Protein AF-A0A970N4H5-F1 (afdb_monomer)

Secondary structure (DSSP, 8-state):
--HHHHHHHHHHHHHHHHHHHHHHHHHHHHHHHHHHHHHHHHHHSSS----HHHHHHHHHHHHHHHHHHHH----HHHHHHHHHHTTSS-HHHHHHHHHHHHHHHHHHHHHHHHHHHHHHHHHHHHHHHHHHHHHHHHHHHHHHHHHHH----------------

Radius of gyration: 30.58 Å; Cα contacts (8 Å, |Δi|>4): 102; chains: 1; bounding box: 93×35×86 Å

Sequence (165 aa):
MTGFSSSKDNLLASLKSYTVHLAAQNEALQQLSSTTSEMRSALGKEGTPDISVALNRREQQIARYVELCSSSSADEALVEEALAATEMPNDELNSAAKSVIALREDMLSLTQEIVMCQNDCETLLRTRLESTSEEIQKSARRRKLDAVYGPAISHESPSFMDKQQ

Nearest PDB structures (foldseek):
  6grj-assembly1_B  TM=4.145E-01  e=3.980E+00  Aeromonas hydrophila
  6grj-assembly1_I  TM=3.869E-01  e=6.477E+00  Aeromonas hydrophila
  7a0g-assembly1_HHH  TM=3.893E-01  e=9.459E+00  Serratia marcescens

Mean predicted aligned error: 9.47 Å

Solvent-accessible surface area (backbone atoms only — not comparable to full-atom values): 9225 Å² total; per-residue (Å²): 143,68,73,76,55,59,57,54,54,50,49,42,51,50,40,50,54,48,34,53,53,45,50,55,46,38,52,37,43,50,54,40,34,52,43,43,49,52,48,35,55,47,67,69,43,92,76,87,68,85,52,64,69,53,49,54,52,41,53,54,40,48,53,52,39,52,51,53,52,70,74,45,87,76,51,69,61,61,54,54,50,23,57,60,34,56,76,44,98,44,70,69,47,22,51,40,20,49,50,42,51,51,47,51,52,51,40,51,51,43,50,51,50,38,51,54,40,47,53,52,39,52,50,52,52,50,57,49,51,51,53,52,50,50,51,52,50,52,50,52,52,48,54,54,47,30,73,74,73,46,69,88,74,80,73,82,65,87,79,75,79,84,82,76,133

Structure (mmCIF, N/CA/C/O backbone):
data_AF-A0A970N4H5-F1
#
_entry.id   AF-A0A970N4H5-F1
#
loop_
_atom_site.group_PDB
_atom_site.id
_atom_site.type_symbol
_atom_site.label_atom_id
_atom_site.label_alt_id
_atom_site.label_comp_id
_atom_site.label_asym_id
_atom_site.label_entity_id
_atom_site.label_seq_id
_atom_site.pdbx_PDB_ins_code
_atom_site.Cartn_x
_atom_site.Cartn_y
_atom_site.Cartn_z
_atom_site.occupancy
_atom_site.B_iso_or_equiv
_atom_site.auth_seq_id
_atom_site.auth_comp_id
_atom_site.auth_asym_id
_atom_site.auth_atom_id
_atom_site.pdbx_PDB_model_num
ATOM 1 N N . MET A 1 1 ? -35.094 -2.938 37.680 1.00 40.69 1 MET A N 1
ATOM 2 C CA . MET A 1 1 ? -34.448 -2.088 36.657 1.00 40.69 1 MET A CA 1
ATOM 3 C C . MET A 1 1 ? -33.016 -2.579 36.452 1.00 40.69 1 MET A C 1
ATOM 5 O O . MET A 1 1 ? -32.156 -2.209 37.231 1.00 40.69 1 MET A O 1
ATOM 9 N N . THR A 1 2 ? -32.763 -3.462 35.482 1.00 48.75 2 THR A N 1
ATOM 10 C CA . THR A 1 2 ? -31.415 -4.024 35.199 1.00 48.75 2 THR A CA 1
ATOM 11 C C . THR A 1 2 ? -31.054 -4.023 33.704 1.00 48.75 2 THR A C 1
ATOM 13 O O . THR A 1 2 ? -29.923 -4.331 33.346 1.00 48.75 2 THR A O 1
ATOM 16 N N . GLY A 1 3 ? -31.974 -3.618 32.819 1.00 46.38 3 GLY A N 1
ATOM 17 C CA . GLY A 1 3 ? -31.783 -3.690 31.362 1.00 46.38 3 GLY A CA 1
ATOM 18 C C . GLY A 1 3 ? -30.777 -2.692 30.769 1.00 46.38 3 GLY A C 1
ATOM 19 O O . GLY A 1 3 ? -30.222 -2.956 29.712 1.00 46.38 3 GLY A O 1
ATOM 20 N N . PHE A 1 4 ? -30.488 -1.576 31.450 1.00 51.25 4 PHE A N 1
ATOM 21 C CA . PHE A 1 4 ? -29.567 -0.548 30.938 1.00 51.25 4 PHE A CA 1
ATOM 22 C C . PHE A 1 4 ? -28.076 -0.896 31.089 1.00 51.25 4 PHE A C 1
ATOM 24 O O . PHE A 1 4 ? -27.264 -0.345 30.349 1.00 51.25 4 PHE A O 1
ATOM 31 N N . SER A 1 5 ? -27.706 -1.789 32.017 1.00 57.56 5 SER A N 1
ATOM 32 C CA . SER A 1 5 ? -26.302 -2.209 32.193 1.00 57.56 5 SER A CA 1
ATOM 33 C C . SER A 1 5 ? -25.870 -3.127 31.053 1.00 57.56 5 SER A C 1
ATOM 35 O O . SER A 1 5 ? -24.902 -2.842 30.360 1.00 57.56 5 SER A O 1
ATOM 37 N N . SER A 1 6 ? -26.681 -4.151 30.763 1.00 63.59 6 SER A N 1
ATOM 38 C CA . SER A 1 6 ? -26.348 -5.177 29.769 1.00 63.59 6 SER A CA 1
ATOM 39 C C . SER A 1 6 ? -26.103 -4.608 28.369 1.00 63.59 6 SER A C 1
ATOM 41 O O . SER A 1 6 ? -25.203 -5.078 27.687 1.00 63.59 6 SER A O 1
ATOM 43 N N . SER A 1 7 ? -26.836 -3.573 27.944 1.00 78.88 7 SER A N 1
ATOM 44 C CA . SER A 1 7 ? -26.628 -2.967 26.621 1.00 78.88 7 SER A CA 1
ATOM 45 C C . SER A 1 7 ? -25.294 -2.223 26.507 1.00 78.88 7 SER A C 1
ATOM 47 O O . SER A 1 7 ? -24.668 -2.262 25.453 1.00 78.88 7 SER A O 1
ATOM 49 N N . LYS A 1 8 ? -24.847 -1.555 27.578 1.00 80.19 8 LYS A N 1
ATOM 50 C CA . LYS A 1 8 ? -23.564 -0.833 27.594 1.00 80.19 8 LYS A CA 1
ATOM 51 C C . LYS A 1 8 ? -22.389 -1.795 27.689 1.00 80.19 8 LYS A C 1
ATOM 53 O O . LYS A 1 8 ? -21.392 -1.598 27.005 1.00 80.19 8 LYS A O 1
ATOM 58 N N . ASP A 1 9 ? -22.537 -2.843 28.492 1.00 85.06 9 ASP A N 1
ATOM 59 C CA . ASP A 1 9 ? -21.524 -3.885 28.646 1.00 85.06 9 ASP A CA 1
ATOM 60 C C . ASP A 1 9 ? -21.342 -4.668 27.331 1.00 85.06 9 ASP A C 1
ATOM 62 O O . ASP A 1 9 ? -20.214 -4.937 26.916 1.00 85.06 9 ASP A O 1
ATOM 66 N N . ASN A 1 10 ? -22.440 -4.939 26.612 1.00 87.81 10 ASN A N 1
ATOM 67 C CA . ASN A 1 10 ? -22.406 -5.550 25.279 1.00 87.81 10 ASN A CA 1
ATOM 68 C C . ASN A 1 10 ? -21.748 -4.637 24.232 1.00 87.81 10 ASN A C 1
ATOM 70 O O . ASN A 1 10 ? -20.937 -5.112 23.433 1.00 87.81 10 ASN A O 1
ATOM 74 N N . LEU A 1 11 ? -22.054 -3.334 24.242 1.00 87.31 11 LEU A N 1
ATOM 75 C CA . LEU A 1 11 ? -21.409 -2.366 23.350 1.00 87.31 11 LEU A CA 1
ATOM 76 C C . LEU A 1 11 ? -19.907 -2.266 23.638 1.00 87.31 11 LEU A C 1
ATOM 78 O O . LEU A 1 11 ? -19.095 -2.342 22.722 1.00 87.31 11 LEU A O 1
ATOM 82 N N . LEU A 1 12 ? -19.518 -2.175 24.911 1.00 90.19 12 LEU A N 1
ATOM 83 C CA . LEU A 1 12 ? -18.113 -2.150 25.315 1.00 90.19 12 LEU A CA 1
ATOM 84 C C . LEU A 1 12 ? -17.365 -3.406 24.850 1.00 90.19 12 LEU A C 1
ATOM 86 O O . LEU A 1 12 ? -16.248 -3.303 24.344 1.00 90.19 12 LEU A O 1
ATOM 90 N N . ALA A 1 13 ? -17.968 -4.588 25.006 1.00 90.12 13 ALA A N 1
ATOM 91 C CA . ALA A 1 13 ? -17.395 -5.842 24.522 1.00 90.12 13 ALA A CA 1
ATOM 92 C C . ALA A 1 13 ? -17.234 -5.842 22.992 1.00 90.12 13 ALA A C 1
ATOM 94 O O . ALA A 1 13 ? -16.183 -6.242 22.485 1.00 90.12 13 ALA A O 1
ATOM 95 N N . SER A 1 14 ? -18.232 -5.327 22.271 1.00 90.44 14 SER A N 1
ATOM 96 C CA . SER A 1 14 ? -18.214 -5.215 20.808 1.00 90.44 14 SER A CA 1
ATOM 97 C C . SER A 1 14 ? -17.128 -4.249 20.329 1.00 90.44 14 SER A C 1
ATOM 99 O O . SER A 1 14 ? -16.318 -4.618 19.480 1.00 90.44 14 SER A O 1
ATOM 101 N N . LEU A 1 15 ? -17.016 -3.063 20.938 1.00 90.19 15 LEU A N 1
ATOM 102 C CA . LEU A 1 15 ? -15.966 -2.085 20.633 1.00 90.19 15 LEU A CA 1
ATOM 103 C C . LEU A 1 15 ? -14.569 -2.635 20.928 1.00 90.19 15 LEU A C 1
ATOM 105 O O . LEU A 1 15 ? -13.662 -2.462 20.116 1.00 90.19 15 LEU A O 1
ATOM 109 N N . LYS A 1 16 ? -14.380 -3.345 22.048 1.00 91.19 16 LYS A N 1
ATOM 110 C CA . LYS A 1 16 ? -13.097 -3.992 22.370 1.00 91.19 16 LYS A CA 1
ATOM 111 C C . LYS A 1 16 ? -12.732 -5.059 21.340 1.00 91.19 16 LYS A C 1
ATOM 113 O O . LYS A 1 16 ? -11.603 -5.065 20.856 1.00 91.19 16 LYS A O 1
ATOM 118 N N . SER A 1 17 ? -13.676 -5.924 20.967 1.00 90.81 17 SER A N 1
ATOM 119 C C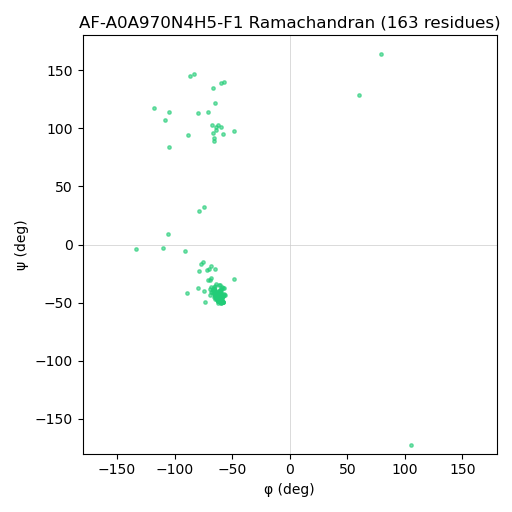A . SER A 1 17 ? -13.437 -6.934 19.929 1.00 90.81 17 SER A CA 1
ATOM 120 C C . SER A 1 17 ? -13.111 -6.290 18.582 1.00 90.81 17 SER A C 1
ATOM 122 O O . SER A 1 17 ? -12.186 -6.717 17.895 1.00 90.81 17 SER A O 1
ATOM 124 N N . TYR A 1 18 ? -13.834 -5.231 18.218 1.00 90.38 18 TYR A N 1
ATOM 125 C CA . TYR A 1 18 ? -13.602 -4.501 16.978 1.00 90.38 18 TYR A CA 1
ATOM 126 C C . TYR A 1 18 ? -12.243 -3.787 16.967 1.00 90.38 18 TYR A C 1
ATOM 128 O O . TYR A 1 18 ? -11.530 -3.836 15.970 1.00 90.38 18 TYR A O 1
ATOM 136 N N . THR A 1 19 ? -11.824 -3.221 18.101 1.00 91.81 19 THR A N 1
ATOM 137 C CA . THR A 1 19 ? -10.490 -2.619 18.279 1.00 91.81 19 THR A CA 1
ATOM 138 C C . THR A 1 19 ? -9.379 -3.632 17.991 1.00 91.81 19 THR A C 1
ATOM 140 O O . THR A 1 19 ? -8.414 -3.299 17.311 1.00 91.81 19 THR A O 1
ATOM 143 N N . VAL A 1 20 ? -9.513 -4.883 18.453 1.00 92.12 20 VAL A N 1
ATOM 144 C CA . VAL A 1 20 ? -8.533 -5.951 18.167 1.00 92.12 20 VAL A CA 1
ATOM 145 C C . VAL A 1 20 ? -8.462 -6.253 16.667 1.00 92.12 20 VAL A C 1
ATOM 147 O O . VAL A 1 20 ? -7.367 -6.389 16.121 1.00 92.12 20 VAL A O 1
ATOM 150 N N . HIS A 1 21 ? -9.609 -6.305 15.985 1.00 90.50 21 HIS A N 1
ATOM 151 C CA . HIS A 1 21 ? -9.646 -6.487 14.532 1.00 90.50 21 HIS A CA 1
ATOM 152 C C . HIS A 1 21 ? -8.992 -5.320 13.782 1.00 90.50 21 HIS A C 1
ATOM 154 O O . HIS A 1 21 ? -8.155 -5.555 12.909 1.00 90.50 21 HIS A O 1
ATOM 160 N N . LEU A 1 22 ? -9.322 -4.077 14.143 1.00 91.38 22 LEU A N 1
ATOM 161 C CA . LEU A 1 22 ? -8.715 -2.881 13.555 1.00 91.38 22 LEU A CA 1
ATOM 162 C C . LEU A 1 22 ? -7.203 -2.829 13.792 1.00 91.38 22 LEU A C 1
ATOM 164 O O . LEU A 1 22 ? -6.448 -2.501 12.882 1.00 91.38 22 LEU A O 1
ATOM 168 N N . ALA A 1 23 ? -6.740 -3.203 14.985 1.00 93.88 23 ALA A N 1
ATOM 169 C CA . ALA A 1 23 ? -5.316 -3.258 15.292 1.00 93.88 23 ALA A CA 1
ATOM 170 C C . ALA A 1 23 ? -4.577 -4.262 14.389 1.00 93.88 23 ALA A C 1
ATOM 172 O O . ALA A 1 23 ? -3.519 -3.936 13.853 1.00 93.88 23 ALA A O 1
ATOM 173 N N . ALA A 1 24 ? -5.154 -5.446 14.153 1.00 93.62 24 ALA A N 1
ATOM 174 C CA . ALA A 1 24 ? -4.581 -6.436 13.240 1.00 93.62 24 ALA A CA 1
ATOM 175 C C . ALA A 1 24 ? -4.554 -5.944 11.779 1.00 93.62 24 ALA A C 1
ATOM 177 O O . ALA A 1 24 ? -3.578 -6.175 11.062 1.00 93.62 24 ALA A O 1
ATOM 178 N N . GLN A 1 25 ? -5.602 -5.240 11.338 1.00 93.50 25 GLN A N 1
ATOM 179 C CA . GLN A 1 25 ? -5.644 -4.606 10.016 1.00 93.50 25 GLN A CA 1
ATOM 180 C C . GLN A 1 25 ? -4.570 -3.519 9.875 1.00 93.50 25 GLN A C 1
ATOM 182 O O . GLN A 1 25 ? -3.852 -3.498 8.874 1.00 93.50 25 GLN A O 1
ATOM 187 N N . ASN A 1 26 ? -4.404 -2.668 10.888 1.00 95.06 26 ASN A N 1
ATOM 188 C CA . ASN A 1 26 ? -3.367 -1.639 10.903 1.00 95.06 26 ASN A CA 1
ATOM 189 C C . ASN A 1 26 ? -1.961 -2.233 10.894 1.00 95.06 26 ASN A C 1
ATOM 191 O O . ASN A 1 26 ? -1.112 -1.742 10.158 1.00 95.06 26 ASN A O 1
ATOM 195 N N . GLU A 1 27 ? -1.706 -3.311 11.636 1.00 96.25 27 GLU A N 1
ATOM 196 C CA . GLU A 1 27 ? -0.413 -4.002 11.589 1.00 96.25 27 GLU A CA 1
ATOM 197 C C . GLU A 1 27 ? -0.096 -4.496 10.166 1.00 96.25 27 GLU A C 1
ATOM 199 O O . GLU A 1 27 ? 1.012 -4.301 9.657 1.00 96.25 27 GLU A O 1
ATOM 204 N N . ALA A 1 28 ? -1.082 -5.088 9.485 1.00 96.00 28 ALA A N 1
ATOM 205 C CA . ALA A 1 28 ? -0.925 -5.525 8.101 1.00 96.00 28 ALA A CA 1
ATOM 206 C C . ALA A 1 28 ? -0.667 -4.342 7.147 1.00 96.00 28 ALA A C 1
ATOM 208 O O . ALA A 1 28 ? 0.221 -4.423 6.294 1.00 96.00 28 ALA A O 1
ATOM 209 N N . LEU A 1 29 ? -1.373 -3.219 7.317 1.00 96.69 29 LEU A N 1
ATOM 210 C CA . LEU A 1 29 ? -1.135 -1.998 6.538 1.00 96.69 29 LEU A CA 1
ATOM 211 C C . LEU A 1 29 ? 0.238 -1.376 6.814 1.00 96.69 29 LEU A C 1
ATOM 213 O O . LEU A 1 29 ? 0.898 -0.926 5.882 1.00 96.69 29 LEU A O 1
ATOM 217 N N . GLN A 1 30 ? 0.722 -1.389 8.054 1.00 97.19 30 GLN A N 1
ATOM 218 C CA . GLN A 1 30 ? 2.070 -0.917 8.387 1.00 97.19 30 GLN A CA 1
ATOM 219 C C . GLN A 1 30 ? 3.143 -1.757 7.682 1.00 97.19 30 GLN A C 1
ATOM 221 O O . GLN A 1 30 ? 4.092 -1.209 7.115 1.00 97.19 30 GLN A O 1
ATOM 226 N N . GLN A 1 31 ? 2.974 -3.083 7.650 1.00 96.44 31 GLN A N 1
ATOM 227 C CA . GLN A 1 31 ? 3.866 -3.990 6.915 1.00 96.44 31 GLN A CA 1
ATOM 228 C C . GLN A 1 31 ? 3.845 -3.709 5.401 1.00 96.44 31 GLN A C 1
ATOM 230 O O . GLN A 1 31 ? 4.905 -3.671 4.763 1.00 96.44 31 GLN A O 1
ATOM 235 N N . LEU A 1 32 ? 2.660 -3.443 4.839 1.00 97.06 32 LEU A N 1
ATOM 236 C CA . LEU A 1 32 ? 2.488 -3.037 3.441 1.00 97.06 32 LEU A CA 1
ATOM 237 C C . LEU A 1 32 ? 3.149 -1.694 3.129 1.00 97.06 32 LEU A C 1
ATOM 239 O O . LEU A 1 32 ? 3.851 -1.577 2.120 1.00 97.06 32 LEU A O 1
ATOM 243 N N . SER A 1 33 ? 2.953 -0.692 3.987 1.00 97.00 33 SER A N 1
ATOM 244 C CA . SER A 1 33 ? 3.564 0.635 3.856 1.00 97.00 33 SER A CA 1
ATOM 245 C C . SER A 1 33 ? 5.089 0.532 3.877 1.00 97.00 33 SER A C 1
ATOM 247 O O . SER A 1 33 ? 5.761 1.022 2.966 1.00 97.00 33 SER A O 1
ATOM 249 N N . SER A 1 34 ? 5.640 -0.220 4.836 1.00 96.94 34 SER A N 1
ATOM 250 C CA . SER A 1 34 ? 7.081 -0.470 4.944 1.00 96.94 34 SER A CA 1
ATOM 251 C C . SER A 1 34 ? 7.654 -1.112 3.676 1.00 96.94 34 SER A C 1
ATOM 253 O O . SER A 1 34 ? 8.614 -0.597 3.101 1.00 96.94 34 SER A O 1
ATOM 255 N N . THR A 1 35 ? 7.021 -2.179 3.179 1.00 97.12 35 THR A N 1
ATOM 256 C CA . THR A 1 35 ? 7.481 -2.893 1.976 1.00 97.12 35 THR A CA 1
ATOM 257 C C . THR A 1 35 ? 7.357 -2.024 0.719 1.00 97.12 35 THR A C 1
ATOM 259 O O . THR A 1 35 ? 8.253 -2.013 -0.123 1.00 97.12 35 THR A O 1
ATOM 262 N N . THR A 1 36 ? 6.287 -1.233 0.599 1.00 96.31 36 THR A N 1
ATOM 263 C CA . THR A 1 36 ? 6.109 -0.305 -0.532 1.00 96.31 36 THR A CA 1
ATOM 264 C C . THR A 1 36 ? 7.167 0.808 -0.498 1.00 96.31 36 THR A C 1
ATOM 266 O O . THR A 1 36 ? 7.745 1.149 -1.530 1.00 96.31 36 THR A O 1
ATOM 269 N N . SER A 1 37 ? 7.503 1.328 0.687 1.00 95.81 37 SER A N 1
ATOM 270 C CA . SER A 1 37 ? 8.579 2.313 0.866 1.00 95.81 37 SER A CA 1
ATOM 271 C C . SER A 1 37 ? 9.965 1.741 0.540 1.00 95.81 37 SER A C 1
ATOM 273 O O . SER A 1 37 ? 10.773 2.411 -0.109 1.00 95.81 37 SER A O 1
ATOM 275 N N . GLU A 1 38 ? 10.231 0.484 0.913 1.00 95.75 38 GLU A N 1
ATOM 276 C CA . GLU A 1 38 ? 11.447 -0.245 0.530 1.00 95.75 38 GLU A CA 1
ATOM 277 C C . GLU A 1 38 ? 11.578 -0.338 -0.998 1.00 95.75 38 GLU A C 1
ATOM 279 O O . GLU A 1 38 ? 12.627 0.001 -1.551 1.00 95.75 38 GLU A O 1
ATOM 284 N N . MET A 1 39 ? 10.497 -0.717 -1.690 1.00 95.69 39 MET A N 1
ATOM 285 C CA . MET A 1 39 ? 10.461 -0.769 -3.155 1.00 95.69 39 MET A CA 1
ATOM 286 C C . MET A 1 39 ? 10.740 0.600 -3.778 1.00 95.69 39 MET A C 1
ATOM 288 O O . MET A 1 39 ? 11.582 0.700 -4.672 1.00 95.69 39 MET A O 1
ATOM 292 N N . ARG A 1 40 ? 10.096 1.665 -3.284 1.00 95.44 40 ARG A N 1
ATOM 293 C CA . ARG A 1 40 ? 10.343 3.037 -3.753 1.00 95.44 40 ARG A CA 1
ATOM 294 C C . ARG A 1 40 ? 11.803 3.437 -3.566 1.00 95.44 40 ARG A C 1
ATOM 296 O O . ARG A 1 40 ? 12.411 3.991 -4.478 1.00 95.44 40 ARG A O 1
ATOM 303 N N . SER A 1 41 ? 12.382 3.137 -2.404 1.00 94.19 41 SER A N 1
ATOM 304 C CA . SER A 1 41 ? 13.791 3.421 -2.118 1.00 94.19 41 SER A CA 1
ATOM 305 C C . SER A 1 41 ? 14.725 2.672 -3.069 1.00 94.19 41 SER A C 1
ATOM 307 O O . SER A 1 41 ? 15.672 3.264 -3.586 1.00 94.19 41 SER A O 1
ATOM 309 N N . ALA A 1 42 ? 14.450 1.395 -3.347 1.00 93.31 42 ALA A N 1
ATOM 310 C CA . ALA A 1 42 ? 15.217 0.609 -4.306 1.00 93.31 42 ALA A CA 1
ATOM 311 C C . ALA A 1 42 ? 15.127 1.209 -5.718 1.00 93.31 42 ALA A C 1
ATOM 313 O O . ALA A 1 42 ? 16.158 1.451 -6.344 1.00 93.31 42 ALA A O 1
ATOM 314 N N . LEU A 1 43 ? 13.914 1.529 -6.181 1.00 93.06 43 LEU A N 1
ATOM 315 C CA . LEU A 1 43 ? 13.653 2.166 -7.478 1.00 93.06 43 LEU A CA 1
ATOM 316 C C . LEU A 1 43 ? 14.221 3.588 -7.595 1.00 93.06 43 LEU A C 1
ATOM 318 O O . LEU A 1 43 ? 14.427 4.068 -8.707 1.00 93.06 43 LEU A O 1
ATOM 322 N N . GLY A 1 44 ? 14.487 4.269 -6.482 1.00 89.50 44 GLY A N 1
ATOM 323 C CA . GLY A 1 44 ? 15.126 5.585 -6.475 1.00 89.50 44 GLY A CA 1
ATOM 324 C C . GLY A 1 44 ? 16.639 5.551 -6.720 1.00 89.50 44 GLY A C 1
ATOM 325 O O . GLY A 1 44 ? 17.219 6.581 -7.050 1.00 89.50 44 GLY A O 1
ATOM 326 N N . LYS A 1 45 ? 17.298 4.393 -6.578 1.00 88.94 45 LYS A N 1
ATOM 327 C CA . LYS A 1 45 ? 18.753 4.256 -6.769 1.00 88.94 45 LYS A CA 1
ATOM 328 C C . LYS A 1 45 ? 19.112 4.088 -8.245 1.00 88.94 45 LYS A C 1
ATOM 330 O O . LYS A 1 45 ? 18.368 3.457 -8.997 1.00 88.94 45 LYS A O 1
ATOM 335 N N . GLU A 1 46 ? 20.267 4.612 -8.654 1.00 73.75 46 GLU A N 1
ATOM 336 C CA . GLU A 1 46 ? 20.796 4.416 -10.010 1.00 73.75 46 GLU A CA 1
ATOM 337 C C . GLU A 1 46 ? 21.008 2.921 -10.317 1.00 73.75 46 GLU A C 1
ATOM 339 O O . GLU A 1 46 ? 21.457 2.153 -9.465 1.00 73.75 46 GLU A O 1
ATOM 344 N N . GLY A 1 47 ? 20.662 2.505 -11.540 1.00 77.19 47 GLY A N 1
ATOM 345 C CA . GLY A 1 47 ? 20.734 1.114 -12.002 1.00 77.19 47 GLY A CA 1
ATOM 346 C C . GLY A 1 47 ? 19.375 0.413 -12.104 1.00 77.19 47 GLY A C 1
ATOM 347 O O . GLY A 1 47 ? 18.317 1.030 -11.976 1.00 77.19 47 GLY A O 1
ATOM 348 N N . THR A 1 48 ? 19.400 -0.895 -12.366 1.00 76.19 48 THR A N 1
ATOM 349 C CA . THR A 1 48 ? 18.217 -1.766 -12.487 1.00 76.19 48 THR A CA 1
ATOM 350 C C . THR A 1 48 ? 18.075 -2.629 -11.226 1.00 76.19 48 THR A C 1
ATOM 352 O O . THR A 1 48 ? 18.582 -3.753 -11.205 1.00 76.19 48 THR A O 1
ATOM 355 N N . PRO A 1 49 ? 17.458 -2.114 -10.145 1.00 84.06 49 PRO A N 1
ATOM 356 C CA . PRO A 1 49 ? 17.266 -2.872 -8.921 1.00 84.06 49 PRO A CA 1
ATOM 357 C C . PRO A 1 49 ? 16.291 -4.021 -9.180 1.00 84.06 49 PRO A C 1
ATOM 359 O O . PRO A 1 49 ? 15.233 -3.830 -9.783 1.00 84.06 49 PRO A O 1
ATOM 362 N N . ASP A 1 50 ? 16.636 -5.206 -8.692 1.00 88.94 50 ASP A N 1
ATOM 363 C CA . ASP A 1 50 ? 15.694 -6.314 -8.630 1.00 88.94 50 ASP A CA 1
ATOM 364 C C . ASP A 1 50 ? 14.780 -6.127 -7.411 1.00 88.94 50 ASP A C 1
ATOM 366 O O . ASP A 1 50 ? 15.230 -6.170 -6.265 1.00 88.94 50 ASP A O 1
ATOM 370 N N . ILE A 1 51 ? 13.494 -5.887 -7.670 1.00 93.00 51 ILE A N 1
ATOM 371 C CA . ILE A 1 51 ? 12.452 -5.723 -6.648 1.00 93.00 51 ILE A CA 1
ATOM 372 C C . ILE A 1 51 ? 11.521 -6.941 -6.552 1.00 93.00 51 ILE A C 1
ATOM 374 O O . ILE A 1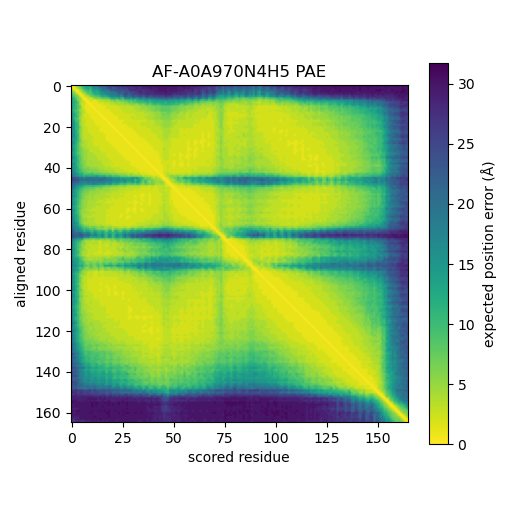 51 ? 10.508 -6.875 -5.859 1.00 93.00 51 ILE A O 1
ATOM 378 N N . SER A 1 52 ? 11.837 -8.054 -7.224 1.00 93.81 52 SER A N 1
ATOM 379 C CA . SER A 1 52 ? 10.979 -9.250 -7.296 1.00 93.81 52 SER A CA 1
ATOM 380 C C . SER A 1 52 ? 10.617 -9.817 -5.918 1.00 93.81 52 SER A C 1
ATOM 382 O O . SER A 1 52 ? 9.455 -10.123 -5.650 1.00 93.81 52 SER A O 1
ATOM 384 N N . VAL A 1 53 ? 11.591 -9.886 -5.008 1.00 95.19 53 VAL A N 1
ATOM 385 C CA . VAL A 1 53 ? 11.392 -10.368 -3.632 1.00 95.19 53 VAL A CA 1
ATOM 386 C C . VAL A 1 53 ? 10.466 -9.439 -2.840 1.00 95.19 53 VAL A C 1
ATOM 388 O O . VAL A 1 53 ? 9.583 -9.905 -2.119 1.00 95.19 53 VAL A O 1
ATOM 391 N N . ALA A 1 54 ? 10.646 -8.121 -2.971 1.00 95.31 54 ALA A N 1
ATOM 392 C CA . ALA A 1 54 ? 9.806 -7.137 -2.292 1.00 95.31 54 ALA A CA 1
ATOM 393 C C . ALA A 1 54 ? 8.374 -7.122 -2.855 1.00 95.31 54 ALA A C 1
ATOM 395 O O . ALA A 1 54 ? 7.424 -7.065 -2.078 1.00 95.31 54 ALA A O 1
ATOM 396 N N . LEU A 1 55 ? 8.216 -7.271 -4.175 1.00 94.88 55 LEU A N 1
ATOM 397 C CA . LEU A 1 55 ? 6.916 -7.421 -4.834 1.00 94.88 55 LEU A CA 1
ATOM 398 C C . LEU A 1 55 ? 6.158 -8.649 -4.328 1.00 94.88 55 LEU A C 1
ATOM 400 O O . LEU A 1 55 ? 5.015 -8.520 -3.902 1.00 94.88 55 LEU A O 1
ATOM 404 N N . ASN A 1 56 ? 6.805 -9.816 -4.302 1.00 96.69 56 ASN A N 1
ATOM 405 C CA . ASN A 1 56 ? 6.174 -11.051 -3.836 1.00 96.69 56 ASN A CA 1
ATOM 406 C C . ASN A 1 56 ? 5.737 -10.939 -2.362 1.00 96.69 56 ASN A C 1
ATOM 408 O O . ASN A 1 56 ? 4.607 -11.266 -2.007 1.00 96.69 56 ASN A O 1
ATOM 412 N N . ARG A 1 57 ? 6.602 -10.385 -1.503 1.00 97.19 57 ARG A N 1
ATOM 413 C CA . ARG A 1 57 ? 6.263 -10.094 -0.102 1.00 97.19 57 ARG A CA 1
ATOM 414 C C . ARG A 1 57 ? 5.074 -9.135 0.015 1.00 97.19 57 ARG A C 1
ATOM 416 O O . ARG A 1 57 ? 4.193 -9.374 0.837 1.00 97.19 57 ARG A O 1
ATOM 423 N N . ARG A 1 58 ? 5.020 -8.085 -0.810 1.00 96.31 58 ARG A N 1
ATOM 424 C CA . ARG A 1 58 ? 3.895 -7.140 -0.841 1.00 96.31 58 ARG A CA 1
ATOM 425 C C . ARG A 1 58 ? 2.593 -7.831 -1.252 1.00 96.31 58 ARG A C 1
ATOM 427 O O . ARG A 1 58 ? 1.575 -7.609 -0.611 1.00 96.31 58 ARG A O 1
ATOM 434 N N . GLU A 1 59 ? 2.613 -8.692 -2.267 1.00 96.44 59 GLU A N 1
ATOM 435 C CA . GLU A 1 59 ? 1.433 -9.462 -2.694 1.00 96.44 59 GLU A CA 1
ATOM 436 C C . GLU A 1 59 ? 0.893 -10.360 -1.572 1.00 96.44 59 GLU A C 1
ATOM 438 O O . GLU A 1 59 ? -0.310 -10.364 -1.310 1.00 96.44 59 GLU A O 1
ATOM 443 N N . GLN A 1 60 ? 1.775 -11.057 -0.849 1.00 96.88 60 GLN A N 1
ATOM 444 C CA . GLN A 1 60 ? 1.384 -11.869 0.309 1.00 96.88 60 GLN A CA 1
ATOM 445 C C . GLN A 1 60 ? 0.758 -11.021 1.425 1.00 96.88 60 GLN A C 1
ATOM 447 O O . GLN A 1 60 ? -0.247 -11.408 2.021 1.00 96.88 60 GLN A O 1
ATOM 452 N N . GLN A 1 61 ? 1.327 -9.846 1.700 1.00 96.44 61 GLN A N 1
ATOM 453 C CA . GLN A 1 61 ? 0.788 -8.920 2.695 1.00 96.44 61 GLN A CA 1
ATOM 454 C C . GLN A 1 61 ? -0.581 -8.357 2.279 1.00 96.44 61 GLN A C 1
ATOM 456 O O . GLN A 1 61 ? -1.455 -8.216 3.132 1.00 96.44 61 GLN A O 1
ATOM 461 N N . ILE A 1 62 ? -0.801 -8.089 0.983 1.00 95.88 62 ILE A N 1
ATOM 462 C CA . ILE A 1 62 ? -2.112 -7.674 0.460 1.00 95.88 62 ILE A CA 1
ATOM 463 C C . ILE A 1 62 ? -3.122 -8.798 0.672 1.00 95.88 62 ILE A C 1
ATOM 465 O O . ILE A 1 62 ? -4.202 -8.543 1.192 1.00 95.88 62 ILE A O 1
ATOM 469 N N . ALA A 1 63 ? -2.770 -10.038 0.323 1.00 95.50 63 ALA A N 1
ATOM 470 C CA . ALA A 1 63 ? -3.649 -11.187 0.527 1.00 95.50 63 ALA A CA 1
ATOM 471 C C . ALA A 1 63 ? -4.040 -11.345 2.007 1.00 95.50 63 ALA A C 1
ATOM 473 O O . ALA A 1 63 ? -5.222 -11.491 2.315 1.00 95.50 63 ALA A O 1
ATOM 474 N N . ARG A 1 64 ? -3.072 -11.212 2.925 1.00 94.00 64 ARG A N 1
ATOM 475 C CA . ARG A 1 64 ? -3.320 -11.225 4.375 1.00 94.00 64 ARG A CA 1
ATOM 476 C C . ARG A 1 64 ? -4.250 -10.090 4.816 1.00 94.00 64 ARG A C 1
ATOM 478 O O . ARG A 1 64 ? -5.156 -10.322 5.610 1.00 94.00 64 ARG A O 1
ATOM 485 N N . TYR A 1 65 ? -4.048 -8.869 4.318 1.00 94.12 65 TYR A N 1
ATOM 486 C CA . TYR A 1 65 ? -4.928 -7.737 4.629 1.00 94.12 65 TYR A CA 1
ATOM 487 C C . TYR A 1 65 ? -6.357 -7.968 4.113 1.00 94.12 65 TYR A C 1
ATOM 489 O O . TYR A 1 65 ? -7.317 -7.764 4.850 1.00 94.12 65 TYR A O 1
ATOM 497 N N . VAL A 1 66 ? -6.505 -8.475 2.886 1.00 93.62 66 VAL A N 1
ATOM 498 C CA . VAL A 1 66 ? -7.810 -8.814 2.294 1.00 93.62 66 VAL A CA 1
ATOM 499 C C . VAL A 1 66 ? -8.531 -9.886 3.112 1.00 93.62 66 VAL A C 1
ATOM 501 O O . VAL A 1 66 ? -9.735 -9.767 3.341 1.00 93.62 66 VAL A O 1
ATOM 504 N N . GLU A 1 67 ? -7.820 -10.903 3.597 1.00 92.06 67 GLU A N 1
ATOM 505 C CA . GLU A 1 67 ? -8.381 -11.920 4.493 1.00 92.06 67 GLU A CA 1
ATOM 506 C C . GLU A 1 67 ? -8.877 -11.301 5.810 1.00 92.06 67 GLU A C 1
ATOM 508 O O . GLU A 1 67 ? -10.008 -11.556 6.227 1.00 92.06 67 GLU A O 1
ATOM 513 N N . LEU A 1 68 ? -8.087 -10.408 6.418 1.00 90.88 68 LEU A N 1
ATOM 514 C CA . LEU A 1 68 ? -8.478 -9.680 7.630 1.00 90.88 68 LEU A CA 1
ATOM 515 C C . LEU A 1 68 ? -9.720 -8.808 7.408 1.00 90.88 68 LEU A C 1
ATOM 517 O O . LEU A 1 68 ? -10.609 -8.790 8.260 1.00 90.88 68 LEU A O 1
ATOM 521 N N . CYS A 1 69 ? -9.822 -8.120 6.271 1.00 88.00 69 CYS A N 1
ATOM 522 C CA . CYS A 1 69 ? -11.018 -7.359 5.905 1.00 88.00 69 CYS A CA 1
ATOM 523 C C . CYS A 1 69 ? -12.231 -8.266 5.670 1.00 88.00 69 CYS A C 1
ATOM 525 O O . CYS A 1 69 ? -13.324 -7.935 6.107 1.00 88.00 69 CYS A O 1
ATOM 527 N N . SER A 1 70 ? -12.039 -9.426 5.040 1.00 85.62 70 SER A N 1
ATOM 528 C CA . SER A 1 70 ? -13.121 -10.377 4.740 1.00 85.62 70 SER A CA 1
ATOM 529 C C . SER A 1 70 ? -13.649 -11.085 5.993 1.00 85.62 70 SER A C 1
ATOM 531 O O . SER A 1 70 ? -14.819 -11.450 6.057 1.00 85.62 70 SER A O 1
ATOM 533 N N . SER A 1 71 ? -12.786 -11.280 6.995 1.00 76.44 71 SER A N 1
ATOM 534 C CA . SER A 1 71 ? -13.135 -11.887 8.286 1.00 76.44 71 SER A CA 1
ATOM 535 C C . SER A 1 71 ? -13.911 -10.954 9.219 1.00 76.44 71 SER A C 1
ATOM 537 O O . SER A 1 71 ? -14.493 -11.406 10.205 1.00 76.44 71 SER A O 1
ATOM 539 N N . 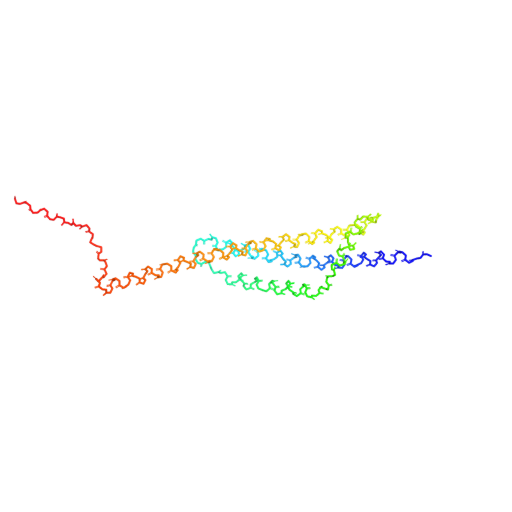SER A 1 72 ? -13.917 -9.654 8.919 1.00 67.94 72 SER A N 1
ATOM 540 C CA . SER A 1 72 ? -14.605 -8.643 9.705 1.00 67.94 72 SER A CA 1
ATOM 541 C C . SER A 1 72 ? -15.864 -8.220 8.962 1.00 67.94 72 SER A C 1
ATOM 543 O O . SER A 1 72 ? -15.792 -7.596 7.909 1.00 67.94 72 SER A O 1
ATOM 545 N N . SER A 1 73 ? -17.039 -8.505 9.520 1.00 60.09 73 SER A N 1
ATOM 546 C CA . SER A 1 73 ? -18.314 -7.985 9.012 1.00 60.09 73 SER A CA 1
ATOM 547 C C . SER A 1 73 ? -18.502 -6.497 9.347 1.00 60.09 73 SER A C 1
ATOM 549 O O . SER A 1 73 ? -19.617 -6.098 9.649 1.00 60.09 73 SER A O 1
ATOM 551 N N . ALA A 1 74 ? -17.413 -5.718 9.400 1.00 57.03 74 ALA A N 1
ATOM 552 C CA . ALA A 1 74 ? -17.313 -4.413 10.047 1.00 57.03 74 ALA A CA 1
ATOM 553 C C . ALA A 1 74 ? -18.465 -3.478 9.657 1.00 57.03 74 ALA A C 1
ATOM 555 O O . ALA A 1 74 ? -18.431 -2.822 8.617 1.00 57.03 74 ALA A O 1
ATOM 556 N N . ASP A 1 75 ? -19.463 -3.430 10.537 1.00 67.06 75 ASP A N 1
ATOM 557 C CA . ASP A 1 75 ? -20.612 -2.552 10.442 1.00 67.06 75 ASP A CA 1
ATOM 558 C C . ASP A 1 75 ? -20.128 -1.107 10.573 1.00 67.06 75 ASP A C 1
ATOM 560 O O . ASP A 1 75 ? -19.565 -0.721 11.602 1.00 67.06 75 ASP A O 1
ATOM 564 N N . GLU A 1 76 ? -20.397 -0.271 9.567 1.00 74.88 76 GLU A N 1
ATOM 565 C CA . GLU A 1 76 ? -20.343 1.190 9.731 1.00 74.88 76 GLU A CA 1
ATOM 566 C C . GLU A 1 76 ? -21.121 1.632 10.984 1.00 74.88 76 GLU A C 1
ATOM 568 O O . GLU A 1 76 ? -20.690 2.556 11.674 1.00 74.88 76 GLU A O 1
ATOM 573 N N . ALA A 1 77 ? -22.167 0.882 11.355 1.00 81.50 77 ALA A N 1
ATOM 574 C CA . ALA A 1 77 ? -22.939 1.083 12.574 1.00 81.50 77 ALA A CA 1
ATOM 575 C C . ALA A 1 77 ? -22.095 1.018 13.861 1.00 81.50 77 ALA A C 1
ATOM 577 O O . ALA A 1 77 ? -22.314 1.830 14.751 1.00 81.50 77 ALA A O 1
ATOM 578 N N . LEU A 1 78 ? -21.084 0.142 13.973 1.00 85.25 78 LEU A N 1
ATOM 579 C CA . LEU A 1 78 ? -20.234 0.089 15.177 1.00 85.25 78 LEU A CA 1
ATOM 580 C C . LEU A 1 78 ? -19.360 1.338 15.331 1.00 85.25 78 LEU A C 1
ATOM 582 O O . LEU A 1 78 ? -19.011 1.718 16.449 1.00 85.25 78 LEU A O 1
ATOM 586 N N . VAL A 1 79 ? -18.999 1.988 14.223 1.00 85.12 79 VAL A N 1
ATOM 587 C CA . VAL A 1 79 ? -18.240 3.245 14.259 1.00 85.12 79 VAL A CA 1
ATOM 588 C C . VAL A 1 79 ? -19.150 4.425 14.567 1.00 85.12 79 VAL A C 1
ATOM 590 O O . VAL A 1 79 ? -18.758 5.292 15.344 1.00 85.12 79 VAL A O 1
ATOM 593 N N . GLU A 1 80 ? -20.374 4.437 14.041 1.00 86.19 80 GLU A N 1
ATOM 594 C CA . GLU A 1 80 ? -21.395 5.407 14.450 1.00 86.19 80 GLU A CA 1
ATOM 595 C C . GLU A 1 80 ? -21.725 5.279 15.946 1.00 86.19 80 GLU A C 1
ATOM 597 O O . GLU A 1 80 ? -21.777 6.280 16.663 1.00 86.19 80 GLU A O 1
ATOM 602 N N . GLU A 1 81 ? -21.856 4.051 16.454 1.00 86.94 81 GLU A N 1
ATOM 603 C CA . GLU A 1 81 ? -22.050 3.779 17.879 1.00 86.94 81 GLU A CA 1
ATOM 604 C C . GLU A 1 81 ? -20.830 4.178 18.718 1.00 86.94 81 GLU A C 1
ATOM 606 O O . GLU A 1 81 ? -20.996 4.735 19.805 1.00 86.94 81 GLU A O 1
ATOM 611 N N . ALA A 1 82 ? -19.606 3.955 18.223 1.00 87.00 82 ALA A N 1
ATOM 612 C CA . ALA A 1 82 ? -18.392 4.449 18.869 1.00 87.00 82 ALA A CA 1
ATOM 613 C C . ALA A 1 82 ? -18.409 5.981 18.968 1.00 87.00 82 ALA A C 1
ATOM 615 O O . ALA A 1 82 ? -18.178 6.526 20.045 1.00 87.00 82 ALA A O 1
ATOM 616 N N . LEU A 1 83 ? -18.743 6.684 17.882 1.00 88.06 83 LEU A N 1
ATOM 617 C CA . LEU A 1 83 ? -18.852 8.145 17.873 1.00 88.06 83 LEU A CA 1
ATOM 618 C C . LEU A 1 83 ? -19.876 8.630 18.903 1.00 88.06 83 LEU A C 1
ATOM 620 O O . LEU A 1 83 ? -19.530 9.448 19.756 1.00 88.06 83 LEU A O 1
ATOM 624 N N . ALA A 1 84 ? -21.083 8.062 18.915 1.00 86.12 84 ALA A N 1
ATOM 625 C CA . ALA A 1 84 ? -22.105 8.392 19.908 1.00 86.12 84 ALA A CA 1
ATOM 626 C C . ALA A 1 84 ? -21.654 8.081 21.351 1.00 86.12 84 ALA A C 1
ATOM 628 O O . ALA A 1 84 ? -21.966 8.812 22.292 1.00 86.12 84 ALA A O 1
ATOM 629 N N . ALA A 1 85 ? -20.874 7.015 21.548 1.00 85.6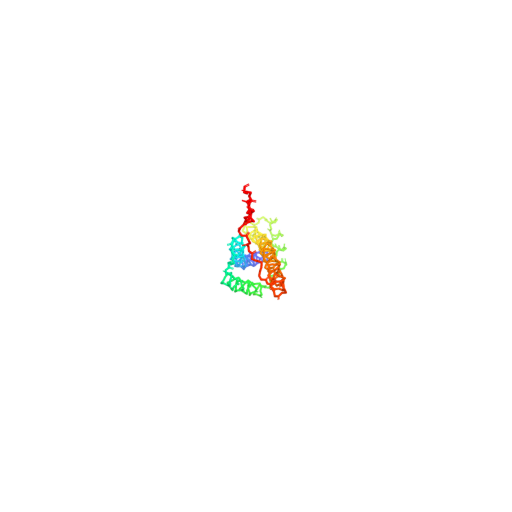9 85 ALA A N 1
ATOM 630 C CA . ALA A 1 85 ? -20.348 6.635 22.853 1.00 85.69 85 ALA A CA 1
ATOM 631 C C . ALA A 1 85 ? -19.271 7.594 23.395 1.00 85.69 85 ALA A C 1
ATOM 633 O O . ALA A 1 85 ? -19.072 7.647 24.612 1.00 85.69 85 ALA A O 1
ATOM 634 N N . THR A 1 86 ? -18.609 8.388 22.542 1.00 84.94 86 THR A N 1
ATOM 635 C CA . THR A 1 86 ? -17.648 9.413 22.998 1.00 84.94 86 THR A CA 1
ATOM 636 C C . THR A 1 86 ? -18.299 10.579 23.746 1.00 84.94 86 THR A C 1
ATOM 638 O O . THR A 1 86 ? -17.616 11.269 24.506 1.00 84.94 86 THR A O 1
ATOM 641 N N . GLU A 1 87 ? -19.612 10.765 23.602 1.00 82.31 87 GLU A N 1
ATOM 642 C CA . GLU A 1 87 ? -20.392 11.809 24.283 1.00 82.31 87 GLU A CA 1
ATOM 643 C C . GLU A 1 87 ? -20.967 11.336 25.634 1.00 82.31 87 GLU A C 1
ATOM 645 O O . GLU A 1 87 ? -21.541 12.116 26.395 1.00 82.31 87 GLU A O 1
ATOM 650 N N . MET A 1 88 ? -20.801 10.050 25.966 1.00 79.06 88 MET A N 1
ATOM 651 C CA . MET A 1 88 ? -21.347 9.446 27.180 1.00 79.06 88 MET A CA 1
ATOM 652 C C . MET A 1 88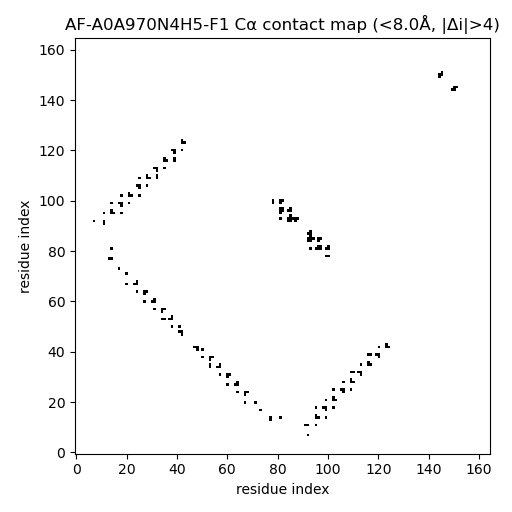 ? -20.401 9.616 28.386 1.00 79.06 88 MET A C 1
ATOM 654 O O . MET A 1 88 ? -19.186 9.475 28.242 1.00 79.06 88 MET A O 1
ATOM 658 N N . PRO A 1 89 ? -20.930 9.798 29.615 1.00 77.56 89 PRO A N 1
ATOM 659 C CA . PRO A 1 89 ? -20.135 9.979 30.837 1.00 77.56 89 PRO A CA 1
ATOM 660 C C . PRO A 1 89 ? -19.565 8.660 31.407 1.00 77.56 89 PRO A C 1
ATOM 662 O O . PRO A 1 89 ? -19.430 8.513 32.618 1.00 77.56 89 PRO A O 1
ATOM 665 N N . ASN A 1 90 ? -19.299 7.659 30.560 1.00 84.06 90 ASN A N 1
ATOM 666 C CA . ASN A 1 90 ? -18.673 6.396 30.961 1.00 84.06 90 ASN A CA 1
ATOM 667 C C . ASN A 1 90 ? -17.241 6.354 30.419 1.00 84.06 90 ASN A C 1
ATOM 669 O O . ASN A 1 90 ? -17.050 6.158 29.220 1.00 84.06 90 ASN A O 1
ATOM 673 N N . ASP A 1 91 ? -16.261 6.506 31.310 1.00 86.75 91 ASP A N 1
ATOM 674 C CA . ASP A 1 91 ? -14.843 6.618 30.956 1.00 86.75 91 ASP A CA 1
ATOM 675 C C . ASP A 1 91 ? -14.305 5.392 30.204 1.00 86.75 91 ASP A C 1
ATOM 677 O O . ASP A 1 91 ? -13.537 5.540 29.252 1.00 86.75 91 ASP A O 1
ATOM 681 N N . GLU A 1 92 ? -14.730 4.178 30.572 1.00 88.00 92 GLU A N 1
ATOM 682 C CA . GLU A 1 92 ? -14.270 2.952 29.906 1.00 88.00 92 GLU A CA 1
ATOM 683 C C . GLU A 1 92 ? -14.813 2.838 28.481 1.00 88.00 92 GLU A C 1
ATOM 685 O O . GLU A 1 92 ? -14.076 2.503 27.550 1.00 88.00 92 GLU A O 1
ATOM 690 N N . LEU A 1 93 ? -16.100 3.142 28.303 1.00 88.00 93 LEU A N 1
ATOM 691 C CA . LEU A 1 93 ? -16.751 3.118 26.997 1.00 88.00 93 LEU A CA 1
ATOM 692 C C . LEU A 1 93 ? -16.206 4.223 26.084 1.00 88.00 93 LEU A C 1
ATOM 694 O O . LEU A 1 93 ? -15.928 3.974 24.914 1.00 88.00 93 LEU A O 1
ATOM 698 N N . ASN A 1 94 ? -15.988 5.414 26.641 1.00 90.00 94 ASN A N 1
ATOM 699 C CA . AS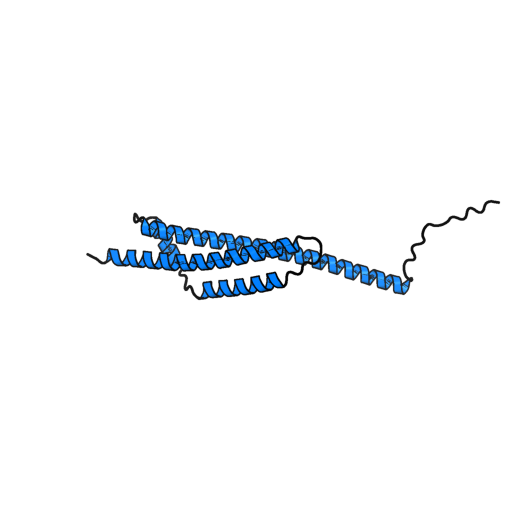N A 1 94 ? -15.394 6.550 25.946 1.00 90.00 94 ASN A CA 1
ATOM 700 C C . ASN A 1 94 ? -13.967 6.231 25.471 1.00 90.00 94 ASN A C 1
ATOM 702 O O . ASN A 1 94 ? -13.615 6.501 24.323 1.00 90.00 94 ASN A O 1
ATOM 706 N N . SER A 1 95 ? -13.162 5.602 26.332 1.00 90.81 95 SER A N 1
ATOM 707 C CA . SER A 1 95 ? -11.806 5.162 25.996 1.00 90.81 95 SER A CA 1
ATOM 708 C C . SER A 1 95 ? -11.801 4.147 24.848 1.00 90.81 95 SER A C 1
ATOM 710 O O . SER A 1 95 ? -11.104 4.351 23.854 1.00 90.81 95 SER A O 1
ATOM 712 N N . ALA A 1 96 ? -12.642 3.107 24.924 1.00 90.81 96 ALA A N 1
ATOM 713 C CA . ALA A 1 96 ? -12.754 2.104 23.864 1.00 90.81 96 ALA A CA 1
ATOM 714 C C . ALA A 1 96 ? -13.219 2.714 22.528 1.00 90.81 96 ALA A C 1
ATOM 716 O O . ALA A 1 96 ? -12.652 2.413 21.479 1.00 90.81 96 ALA A O 1
ATOM 717 N N . ALA A 1 97 ? -14.205 3.612 22.563 1.00 91.88 97 ALA A N 1
ATOM 718 C CA . ALA A 1 97 ? -14.679 4.328 21.384 1.00 91.88 97 ALA A CA 1
ATOM 719 C C . ALA A 1 97 ? -13.581 5.184 20.732 1.00 91.88 97 ALA A C 1
ATOM 721 O O . ALA A 1 97 ? -13.381 5.117 19.519 1.00 91.88 97 ALA A O 1
ATOM 722 N N . LYS A 1 98 ? -12.814 5.936 21.531 1.00 92.12 98 LYS A N 1
ATOM 723 C CA . LYS A 1 98 ? -11.664 6.711 21.040 1.00 92.12 98 LYS A CA 1
ATOM 724 C C . LYS A 1 98 ? -10.598 5.826 20.404 1.00 92.12 98 LYS A C 1
ATOM 726 O O . LYS A 1 98 ? -10.038 6.214 19.385 1.00 92.12 98 LYS A O 1
ATOM 731 N N . SER A 1 99 ? -10.330 4.645 20.964 1.00 93.31 99 SER A N 1
ATOM 732 C CA . SER A 1 99 ? -9.397 3.687 20.357 1.00 93.31 99 SER A CA 1
ATOM 733 C C . SER A 1 99 ? -9.869 3.211 18.983 1.00 93.31 99 SER A C 1
ATOM 735 O O . SER A 1 99 ? -9.065 3.161 18.057 1.00 93.31 99 SER A O 1
ATOM 737 N N . VAL A 1 100 ? -11.163 2.911 18.827 1.00 92.38 100 VAL A N 1
ATOM 738 C CA . VAL A 1 100 ? -11.744 2.541 17.526 1.00 92.38 100 VAL A CA 1
ATOM 739 C C . VAL A 1 100 ? -11.576 3.668 16.505 1.00 92.38 100 VAL A C 1
ATOM 741 O O . VAL A 1 100 ? -11.134 3.413 15.385 1.00 92.38 100 VAL A O 1
ATOM 744 N N . ILE A 1 101 ? -11.890 4.908 16.891 1.00 92.31 101 ILE A N 1
ATOM 745 C CA . ILE A 1 101 ? -11.771 6.082 16.013 1.00 92.31 101 ILE A CA 1
ATOM 746 C C . ILE A 1 101 ? -10.312 6.298 15.598 1.00 92.31 101 ILE A C 1
ATOM 748 O O . ILE A 1 101 ? -10.031 6.367 14.404 1.00 92.31 101 ILE A O 1
ATOM 752 N N . ALA A 1 102 ? -9.384 6.314 16.559 1.00 94.31 102 ALA A N 1
ATOM 753 C CA . ALA A 1 102 ? -7.962 6.519 16.293 1.00 94.31 102 ALA A CA 1
ATOM 754 C C . ALA A 1 102 ? -7.394 5.448 15.350 1.00 94.31 102 ALA A C 1
ATOM 756 O O . ALA A 1 102 ? -6.745 5.770 14.360 1.00 94.31 102 ALA A O 1
ATOM 757 N N . LEU A 1 103 ? -7.704 4.168 15.588 1.00 94.06 103 LEU A N 1
ATOM 758 C CA . LEU A 1 103 ? -7.248 3.095 14.703 1.00 94.06 103 LEU A CA 1
ATOM 759 C C . LEU A 1 103 ? -7.836 3.217 13.293 1.00 94.06 103 LEU A C 1
ATOM 761 O O . LEU A 1 103 ? -7.160 2.881 12.322 1.00 94.06 103 LEU A O 1
ATOM 765 N N . ARG A 1 104 ? -9.076 3.695 13.153 1.00 91.69 104 ARG A N 1
ATOM 766 C CA . ARG A 1 104 ? -9.683 3.934 11.838 1.00 91.69 104 ARG A CA 1
ATOM 767 C C . ARG A 1 104 ? -9.000 5.088 11.104 1.00 91.69 104 ARG A C 1
ATOM 769 O O . ARG A 1 104 ? -8.773 4.978 9.902 1.00 91.69 104 ARG A O 1
ATOM 776 N N . GLU A 1 105 ? -8.655 6.164 11.804 1.00 93.56 105 GLU A N 1
ATOM 777 C CA . GLU A 1 105 ? -7.882 7.277 11.242 1.00 93.56 105 GLU A CA 1
ATOM 778 C C . GLU A 1 105 ? -6.484 6.822 10.798 1.00 93.56 105 GLU A C 1
ATOM 780 O O . GLU A 1 105 ? -6.087 7.096 9.663 1.00 93.56 105 GLU A O 1
ATOM 785 N N . ASP A 1 106 ? -5.786 6.038 11.628 1.00 94.94 106 ASP A N 1
ATOM 786 C CA . ASP A 1 106 ? -4.488 5.441 11.288 1.00 94.94 106 ASP A CA 1
ATOM 787 C C . ASP A 1 106 ? -4.578 4.581 10.019 1.00 94.94 106 ASP A C 1
ATOM 789 O O . ASP A 1 106 ? -3.729 4.676 9.130 1.00 94.94 106 ASP A O 1
ATOM 793 N N . MET A 1 107 ? -5.636 3.774 9.896 1.00 93.31 107 MET A N 1
ATOM 794 C CA . MET A 1 107 ? -5.882 2.930 8.725 1.00 93.31 107 MET A CA 1
ATOM 795 C C . MET A 1 107 ? -6.010 3.760 7.443 1.00 93.31 107 MET A C 1
ATOM 797 O O . MET A 1 107 ? -5.431 3.416 6.407 1.00 93.31 107 MET A O 1
ATOM 801 N N . LEU A 1 108 ? -6.767 4.862 7.506 1.00 92.88 108 LEU A N 1
ATOM 802 C CA . LEU A 1 108 ? -6.959 5.777 6.381 1.00 92.88 108 LEU A CA 1
ATOM 803 C C . LEU A 1 108 ? -5.645 6.463 6.001 1.00 92.88 108 LEU A C 1
ATOM 805 O O . LEU A 1 108 ? -5.305 6.501 4.816 1.00 92.88 108 LEU A O 1
ATOM 809 N N . SER A 1 109 ? -4.882 6.934 6.992 1.00 95.81 109 SER A N 1
ATOM 810 C CA . SER A 1 109 ? -3.568 7.547 6.775 1.00 95.81 109 SER A CA 1
ATOM 811 C C . SER A 1 109 ? -2.601 6.572 6.102 1.00 95.81 109 SER A C 1
ATOM 813 O O . SER A 1 109 ? -2.028 6.883 5.058 1.00 95.81 109 SER A O 1
ATOM 815 N N . LEU A 1 110 ? -2.474 5.351 6.633 1.00 95.44 110 LEU A N 1
ATOM 816 C CA . LEU A 1 110 ? -1.609 4.313 6.065 1.00 95.44 110 LEU A CA 1
ATOM 817 C C . LEU A 1 110 ? -2.018 3.945 4.637 1.00 95.44 110 LEU A C 1
ATOM 819 O O . LEU A 1 110 ? -1.166 3.776 3.766 1.00 95.44 110 LEU A O 1
ATOM 823 N N . THR A 1 111 ? -3.320 3.846 4.374 1.00 94.88 111 THR A N 1
ATOM 824 C CA . THR A 1 111 ? -3.832 3.565 3.027 1.00 94.88 111 THR A CA 1
ATOM 825 C C . THR A 1 111 ? -3.438 4.675 2.054 1.00 94.88 111 THR A C 1
ATOM 827 O O . THR A 1 111 ? -2.967 4.391 0.950 1.00 94.88 111 THR A O 1
ATOM 830 N N . GLN A 1 112 ? -3.568 5.938 2.466 1.00 96.69 112 GLN A N 1
ATOM 831 C CA . GLN A 1 112 ? -3.161 7.080 1.654 1.00 96.69 112 GLN A CA 1
ATOM 832 C C . GLN A 1 112 ? -1.653 7.067 1.371 1.00 96.69 112 GLN A C 1
ATOM 834 O O . GLN A 1 112 ? -1.249 7.241 0.219 1.00 96.69 112 GLN A O 1
ATOM 839 N N . GLU A 1 113 ? -0.823 6.795 2.379 1.00 96.06 113 GLU A N 1
ATOM 840 C CA . GLU A 1 113 ? 0.630 6.665 2.221 1.00 96.06 113 GLU A CA 1
ATOM 841 C C . GLU A 1 113 ? 1.012 5.554 1.236 1.00 96.06 113 GLU A C 1
ATOM 843 O O . GLU A 1 113 ? 1.852 5.766 0.357 1.00 96.06 113 GLU A O 1
ATOM 848 N N . ILE A 1 114 ? 0.378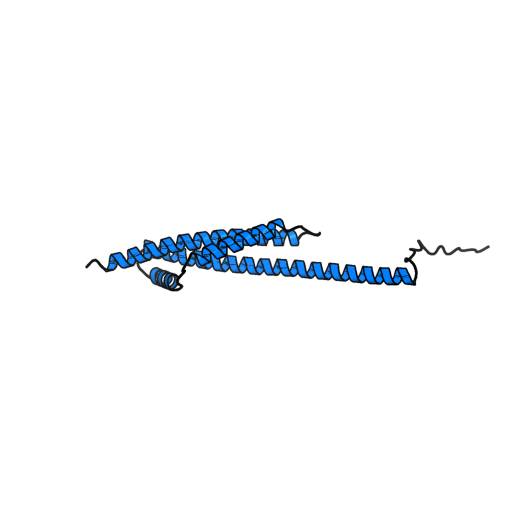 4.381 1.343 1.00 96.88 114 ILE A N 1
ATOM 849 C CA . ILE A 1 114 ? 0.614 3.248 0.440 1.00 96.88 114 ILE A CA 1
ATOM 850 C C . ILE A 1 114 ? 0.285 3.637 -1.002 1.00 96.88 114 ILE A C 1
ATOM 852 O O . ILE A 1 114 ? 1.082 3.360 -1.899 1.00 96.88 114 ILE A O 1
ATOM 856 N N . VAL A 1 115 ? -0.857 4.292 -1.234 1.00 96.44 115 VAL A N 1
ATOM 857 C CA . VAL A 1 115 ? -1.280 4.726 -2.575 1.00 96.44 115 VAL A CA 1
ATOM 858 C C . VAL A 1 115 ? -0.319 5.766 -3.145 1.00 96.44 115 VAL A C 1
ATOM 860 O O . VAL A 1 115 ? 0.104 5.644 -4.294 1.00 96.44 115 VAL A O 1
ATOM 863 N N . MET A 1 116 ? 0.076 6.762 -2.350 1.00 96.31 116 MET A N 1
ATOM 864 C CA . MET A 1 116 ? 1.061 7.758 -2.778 1.00 96.31 116 MET A CA 1
ATOM 865 C C . MET A 1 116 ? 2.395 7.101 -3.149 1.00 96.31 116 MET A C 1
ATOM 867 O O . MET A 1 116 ? 2.924 7.338 -4.232 1.00 96.31 116 MET A O 1
ATOM 871 N N . CYS A 1 117 ? 2.903 6.212 -2.296 1.00 95.62 117 CYS A N 1
ATOM 872 C CA . CYS A 1 117 ? 4.161 5.509 -2.528 1.00 95.62 117 CYS A CA 1
ATOM 873 C C . CYS A 1 117 ? 4.092 4.573 -3.749 1.00 95.62 117 CYS A C 1
ATOM 875 O O . CYS A 1 117 ? 5.062 4.443 -4.499 1.00 95.62 117 CYS A O 1
ATOM 877 N N . GLN A 1 118 ? 2.938 3.945 -3.988 1.00 95.75 118 GLN A N 1
ATOM 878 C CA . GLN A 1 118 ? 2.705 3.146 -5.188 1.00 95.75 118 GLN A CA 1
ATOM 879 C C . GLN A 1 118 ? 2.752 4.014 -6.452 1.00 95.75 118 GLN A C 1
ATOM 881 O O . GLN A 1 118 ? 3.436 3.644 -7.405 1.00 95.75 118 GLN A O 1
ATOM 886 N N . ASN A 1 119 ? 2.097 5.177 -6.451 1.00 97.25 119 ASN A N 1
ATOM 887 C CA . ASN A 1 119 ? 2.132 6.107 -7.583 1.00 97.25 119 ASN A CA 1
ATOM 888 C C . ASN A 1 119 ? 3.560 6.592 -7.885 1.00 97.25 119 ASN A C 1
ATOM 890 O O . ASN A 1 119 ? 3.950 6.675 -9.054 1.00 97.25 119 ASN A O 1
ATOM 894 N N . ASP A 1 120 ? 4.364 6.854 -6.849 1.00 96.31 120 ASP A N 1
ATOM 895 C CA . ASP A 1 120 ? 5.786 7.182 -7.004 1.00 96.31 120 ASP A CA 1
ATOM 896 C C . ASP A 1 120 ? 6.540 6.034 -7.698 1.00 96.31 120 ASP A C 1
ATOM 898 O O . ASP A 1 120 ? 7.271 6.255 -8.667 1.00 96.31 120 ASP A O 1
ATOM 902 N N . CYS A 1 121 ? 6.341 4.792 -7.238 1.00 94.50 121 CYS A N 1
ATOM 903 C CA . CYS A 1 121 ? 6.966 3.607 -7.835 1.00 94.50 121 CYS A CA 1
ATOM 904 C C . CYS A 1 121 ? 6.570 3.431 -9.307 1.00 94.50 121 CYS A C 1
ATOM 906 O O . CYS A 1 121 ? 7.431 3.182 -10.152 1.00 94.50 121 CYS A O 1
ATOM 908 N N . GLU A 1 122 ? 5.281 3.572 -9.626 1.00 95.50 122 GLU A N 1
ATOM 909 C CA . GLU A 1 122 ? 4.772 3.476 -10.997 1.00 95.50 122 GLU A CA 1
ATOM 910 C C . GLU A 1 122 ? 5.383 4.547 -11.900 1.00 95.50 122 GLU A C 1
ATOM 912 O O . GLU A 1 122 ? 5.792 4.250 -13.023 1.00 95.50 122 GLU A O 1
ATOM 917 N N . THR A 1 123 ? 5.499 5.777 -11.402 1.00 96.19 123 THR A N 1
ATOM 918 C CA . THR A 1 123 ? 6.117 6.886 -12.137 1.00 96.19 123 THR A CA 1
ATOM 919 C C . THR A 1 123 ? 7.586 6.590 -12.435 1.00 96.19 123 THR A C 1
ATOM 921 O O . THR A 1 123 ? 8.002 6.665 -13.591 1.00 96.19 123 THR A O 1
ATOM 924 N N . LEU A 1 124 ? 8.357 6.158 -11.429 1.00 93.88 124 LEU A N 1
ATOM 925 C CA . LEU A 1 124 ? 9.765 5.782 -11.598 1.00 93.88 124 LEU A CA 1
ATOM 926 C C . LEU A 1 124 ? 9.944 4.669 -12.639 1.00 93.88 124 LEU A C 1
ATOM 928 O O . LEU A 1 124 ? 10.830 4.749 -13.493 1.00 93.88 124 LEU A O 1
ATOM 932 N N . LEU A 1 125 ? 9.100 3.635 -12.592 1.00 92.88 125 LEU A N 1
ATOM 933 C CA . LEU A 1 125 ? 9.139 2.528 -13.547 1.00 92.88 125 LEU A CA 1
ATOM 934 C C . LEU A 1 125 ? 8.791 2.979 -14.971 1.00 92.88 125 LEU A C 1
ATOM 936 O O . LEU A 1 125 ? 9.478 2.576 -15.912 1.00 92.88 125 LEU A O 1
ATOM 940 N N . ARG A 1 126 ? 7.779 3.840 -15.142 1.00 94.88 126 ARG A N 1
ATOM 941 C CA . ARG A 1 126 ? 7.399 4.391 -16.455 1.00 94.88 126 ARG A CA 1
ATOM 942 C C . ARG A 1 126 ? 8.525 5.213 -17.071 1.00 94.88 126 ARG A C 1
ATOM 944 O O . ARG A 1 126 ? 8.910 4.941 -18.203 1.00 94.88 126 ARG A O 1
ATOM 951 N N . THR A 1 127 ? 9.116 6.136 -16.313 1.00 93.38 127 THR A N 1
ATOM 952 C CA . THR A 1 127 ? 10.232 6.964 -16.797 1.00 93.38 127 THR A CA 1
ATOM 953 C C . THR A 1 127 ? 11.437 6.115 -17.208 1.00 93.38 127 THR A C 1
ATOM 955 O O . THR A 1 127 ? 12.074 6.372 -18.230 1.00 93.38 127 THR A O 1
ATOM 958 N N . ARG A 1 128 ? 11.745 5.056 -16.449 1.00 91.31 128 ARG A N 1
ATOM 959 C CA . ARG A 1 128 ? 12.819 4.114 -16.804 1.00 91.31 128 ARG A CA 1
ATOM 960 C C . ARG A 1 128 ? 12.506 3.354 -18.091 1.00 91.31 128 ARG A C 1
ATOM 962 O O . ARG A 1 128 ? 13.376 3.255 -18.953 1.00 91.31 128 ARG A O 1
ATOM 969 N N . LEU A 1 129 ? 11.276 2.861 -18.240 1.00 92.25 129 LEU A N 1
ATOM 970 C CA . LEU A 1 129 ? 10.834 2.153 -19.441 1.00 92.25 129 LEU A CA 1
ATOM 971 C C . LEU A 1 129 ? 10.912 3.044 -20.689 1.00 92.25 129 LEU A C 1
ATOM 973 O O . LEU A 1 129 ? 11.369 2.591 -21.738 1.00 92.25 129 LEU A O 1
ATOM 977 N N . GLU A 1 130 ? 10.503 4.308 -20.573 1.00 94.75 130 GLU A N 1
ATOM 978 C CA . GLU A 1 130 ? 10.607 5.305 -21.643 1.00 94.75 130 GLU A CA 1
ATOM 979 C C . GLU A 1 130 ? 12.067 5.535 -22.050 1.00 94.75 130 GLU A C 1
ATOM 981 O O . GLU A 1 130 ? 12.393 5.418 -23.232 1.00 94.75 130 GLU A O 1
ATOM 986 N N . SER A 1 131 ? 12.965 5.743 -21.080 1.00 91.75 131 SER A N 1
ATOM 987 C CA . SER A 1 131 ? 14.404 5.898 -21.335 1.00 91.75 131 SER A CA 1
ATOM 988 C C . SER A 1 131 ? 15.002 4.680 -22.053 1.00 91.75 131 SER A C 1
ATOM 990 O O . SER A 1 131 ? 15.635 4.810 -23.104 1.00 91.75 131 SER A O 1
ATOM 992 N N . THR A 1 132 ? 14.729 3.467 -21.559 1.00 91.81 132 THR A N 1
ATOM 993 C CA . THR A 1 132 ? 15.191 2.227 -22.203 1.00 91.81 132 THR A CA 1
ATOM 994 C C . THR A 1 132 ? 14.622 2.073 -23.618 1.00 91.81 132 THR A C 1
ATOM 996 O O . THR A 1 132 ? 15.337 1.672 -24.537 1.00 91.81 132 THR A O 1
ATOM 999 N N . SER A 1 133 ? 13.351 2.424 -23.832 1.00 94.81 133 SER A N 1
ATOM 1000 C CA . SER A 1 133 ? 12.725 2.408 -25.159 1.00 94.81 133 SER A CA 1
ATOM 1001 C C . SER A 1 133 ? 13.433 3.359 -26.128 1.00 94.81 133 SER A C 1
ATOM 1003 O O . SER A 1 133 ? 13.755 2.973 -27.257 1.00 94.81 133 SER A O 1
ATOM 1005 N N . GLU A 1 134 ? 13.753 4.579 -25.691 1.00 95.62 134 GLU A N 1
ATOM 1006 C CA . GLU A 1 134 ? 14.513 5.531 -26.499 1.00 95.62 134 GLU A CA 1
ATOM 1007 C C . GLU A 1 134 ? 15.910 5.017 -26.857 1.00 95.62 134 GLU A C 1
ATOM 1009 O O . GLU A 1 134 ? 16.339 5.156 -28.006 1.00 95.62 134 GLU A O 1
ATOM 1014 N N . GLU A 1 135 ? 16.629 4.422 -25.905 1.00 94.25 135 GLU A N 1
ATOM 1015 C CA . GLU A 1 135 ? 17.956 3.846 -26.139 1.00 94.25 135 GLU A CA 1
ATOM 1016 C C . GLU A 1 135 ? 17.907 2.703 -27.156 1.00 94.25 135 GLU A C 1
ATOM 1018 O O . GLU A 1 135 ? 18.722 2.659 -28.085 1.00 94.25 135 GLU A O 1
ATOM 1023 N N . ILE A 1 136 ? 16.904 1.825 -27.058 1.00 94.50 136 ILE A N 1
ATOM 1024 C CA . ILE A 1 136 ? 16.670 0.753 -28.033 1.00 94.50 136 ILE A CA 1
ATOM 1025 C C . ILE A 1 136 ? 16.405 1.344 -29.421 1.00 94.50 136 ILE A C 1
ATOM 1027 O O . ILE A 1 136 ? 16.983 0.879 -30.410 1.00 94.50 136 ILE A O 1
ATOM 1031 N N . GLN A 1 137 ? 15.575 2.385 -29.521 1.00 95.06 137 GLN A N 1
ATOM 1032 C CA . GLN A 1 137 ? 15.288 3.047 -30.794 1.00 95.06 137 GLN A CA 1
ATOM 1033 C C . GLN A 1 137 ? 16.528 3.730 -31.382 1.00 95.06 137 GLN A C 1
ATOM 1035 O O . GLN A 1 137 ? 16.794 3.583 -32.579 1.00 95.06 137 GLN A O 1
ATOM 1040 N N . LYS A 1 138 ? 17.311 4.444 -30.564 1.00 93.94 138 LYS A N 1
ATOM 1041 C CA . LYS A 1 138 ? 18.578 5.079 -30.967 1.00 93.94 138 LYS A CA 1
ATOM 1042 C C . LYS A 1 138 ? 19.575 4.024 -31.454 1.00 93.94 138 LYS A C 1
ATOM 1044 O O . LYS A 1 138 ? 20.138 4.175 -32.537 1.00 93.94 138 LYS A O 1
ATOM 1049 N N . SER A 1 139 ? 19.716 2.918 -30.726 1.00 93.00 139 SER A N 1
ATOM 1050 C CA . SER A 1 139 ? 20.550 1.773 -31.109 1.00 93.00 139 SER A CA 1
ATOM 1051 C C . SER A 1 139 ? 20.080 1.121 -32.414 1.00 93.00 139 SER A C 1
ATOM 1053 O O . SER A 1 139 ? 20.883 0.835 -33.301 1.00 93.00 139 SER A O 1
ATOM 1055 N N . ALA A 1 140 ? 18.772 0.929 -32.598 1.00 92.94 140 ALA A N 1
ATOM 1056 C CA . ALA A 1 140 ? 18.213 0.400 -33.841 1.00 92.94 140 ALA A CA 1
ATOM 1057 C C . ALA A 1 140 ? 18.458 1.337 -35.035 1.00 92.94 140 ALA A C 1
ATOM 1059 O O . ALA A 1 140 ? 18.814 0.867 -36.115 1.00 92.94 140 ALA A O 1
ATOM 1060 N N . ARG A 1 141 ? 18.309 2.656 -34.851 1.00 91.88 141 ARG A N 1
ATOM 1061 C CA . ARG A 1 141 ? 18.635 3.656 -35.882 1.00 91.88 141 ARG A CA 1
ATOM 1062 C C . ARG A 1 141 ? 20.124 3.648 -36.219 1.00 91.88 141 ARG A C 1
ATOM 1064 O O . ARG A 1 141 ? 20.453 3.616 -37.399 1.00 91.88 141 ARG A O 1
ATOM 1071 N N . ARG A 1 142 ? 21.006 3.605 -35.214 1.00 90.44 142 ARG A N 1
ATOM 1072 C CA . ARG A 1 142 ? 22.458 3.499 -35.421 1.00 90.44 142 ARG A CA 1
ATOM 1073 C C . ARG A 1 142 ? 22.811 2.244 -36.220 1.00 90.44 142 ARG A C 1
ATOM 1075 O O . ARG A 1 142 ? 23.439 2.371 -37.257 1.00 90.44 142 ARG A O 1
ATOM 1082 N N . ARG A 1 143 ? 22.301 1.069 -35.833 1.00 90.50 143 ARG A N 1
ATOM 1083 C CA . ARG A 1 143 ? 22.523 -0.186 -36.578 1.00 90.50 143 ARG A CA 1
ATOM 1084 C C . ARG A 1 143 ? 22.069 -0.109 -38.038 1.00 90.50 143 ARG A C 1
ATOM 1086 O O . ARG A 1 143 ? 22.732 -0.661 -38.908 1.00 90.50 143 ARG A O 1
ATOM 1093 N N . LYS A 1 144 ? 20.952 0.574 -38.320 1.00 91.44 144 LYS A N 1
ATOM 1094 C CA . LYS A 1 144 ? 20.495 0.809 -39.701 1.00 91.44 144 LYS A CA 1
ATOM 1095 C C . LYS A 1 144 ? 21.464 1.697 -40.482 1.00 91.44 144 LYS A C 1
ATOM 1097 O O . LYS A 1 144 ? 21.737 1.398 -41.636 1.00 91.44 144 LYS A O 1
ATOM 1102 N N . LEU A 1 145 ? 21.972 2.766 -39.868 1.00 89.31 145 LEU A N 1
ATOM 1103 C CA . LEU A 1 145 ? 22.961 3.641 -40.499 1.00 89.31 145 LEU A CA 1
ATOM 1104 C C . LEU A 1 145 ? 24.285 2.907 -40.734 1.00 89.31 145 LEU A C 1
ATOM 1106 O O . LEU A 1 145 ? 24.796 2.960 -41.846 1.00 89.31 145 LEU A O 1
ATOM 1110 N N . ASP A 1 146 ? 24.774 2.158 -39.744 1.00 90.25 146 ASP A N 1
ATOM 1111 C CA . ASP A 1 146 ? 26.010 1.375 -39.854 1.00 90.25 146 ASP A CA 1
ATOM 1112 C C . ASP A 1 146 ? 25.917 0.311 -40.962 1.00 90.25 146 ASP A C 1
ATOM 1114 O O . ASP A 1 146 ? 26.896 0.042 -41.651 1.00 90.25 146 ASP A O 1
ATOM 1118 N N . ALA A 1 147 ? 24.736 -0.278 -41.182 1.00 88.81 147 ALA A N 1
ATOM 1119 C CA . ALA A 1 147 ? 24.517 -1.235 -42.267 1.00 88.81 147 ALA A CA 1
ATOM 1120 C C . ALA A 1 147 ? 24.555 -0.592 -43.667 1.00 88.81 147 ALA A C 1
ATOM 1122 O O . ALA A 1 147 ? 24.927 -1.258 -44.630 1.00 88.81 147 ALA A O 1
ATOM 1123 N N . VAL A 1 148 ? 24.153 0.678 -43.791 1.00 89.75 148 VAL A N 1
ATOM 1124 C CA . VAL A 1 148 ? 24.095 1.396 -45.079 1.00 89.75 148 VAL A CA 1
ATOM 1125 C C . VAL A 1 148 ? 25.416 2.093 -45.397 1.00 89.75 148 VAL A C 1
ATOM 1127 O O . VAL A 1 148 ? 25.862 2.068 -46.540 1.00 89.75 148 VAL A O 1
ATOM 1130 N N . TYR A 1 149 ? 26.038 2.718 -44.399 1.00 88.25 149 TYR A N 1
ATOM 1131 C CA . TYR A 1 149 ? 27.201 3.591 -44.576 1.00 88.25 149 TYR A CA 1
ATOM 1132 C C . TYR A 1 149 ? 28.504 2.995 -44.024 1.00 88.25 149 TYR A C 1
ATOM 1134 O O . TYR A 1 149 ? 29.563 3.598 -44.182 1.00 88.25 149 TYR A O 1
ATOM 1142 N N . GLY A 1 150 ? 28.442 1.813 -43.405 1.00 82.31 150 GLY A N 1
ATOM 1143 C CA . GLY A 1 150 ? 29.527 1.274 -42.591 1.00 82.31 150 GLY A CA 1
ATOM 1144 C C . GLY A 1 150 ? 29.552 1.905 -41.190 1.00 82.31 150 GLY A C 1
ATOM 1145 O O . GLY A 1 150 ? 28.926 2.944 -40.967 1.00 82.31 150 GLY A O 1
ATOM 1146 N N . PRO A 1 151 ? 30.259 1.293 -40.222 1.00 80.81 151 PRO A N 1
ATOM 1147 C CA . PRO A 1 151 ? 30.421 1.869 -38.892 1.00 80.81 151 PRO A CA 1
ATOM 1148 C C . PRO A 1 151 ? 31.052 3.256 -38.993 1.00 80.81 151 PRO A C 1
ATOM 1150 O O . PRO A 1 151 ? 31.994 3.446 -39.765 1.00 80.81 151 PRO A O 1
ATOM 1153 N N . ALA A 1 152 ? 30.587 4.210 -38.187 1.00 72.44 152 ALA A N 1
ATOM 1154 C CA . ALA A 1 152 ? 31.265 5.495 -38.064 1.00 72.44 152 ALA A CA 1
ATOM 1155 C C . ALA A 1 152 ? 32.704 5.270 -37.560 1.00 72.44 152 ALA A C 1
ATOM 1157 O O . ALA A 1 152 ? 32.928 5.028 -36.374 1.00 72.44 152 ALA A O 1
ATOM 1158 N N . ILE A 1 153 ? 33.681 5.325 -38.467 1.00 64.62 153 ILE A N 1
ATOM 1159 C CA . ILE A 1 153 ? 35.098 5.306 -38.115 1.00 64.62 153 ILE A CA 1
ATOM 1160 C C . ILE A 1 153 ? 35.377 6.661 -37.469 1.00 64.62 153 ILE A C 1
ATOM 1162 O O . ILE A 1 153 ? 35.265 7.702 -38.119 1.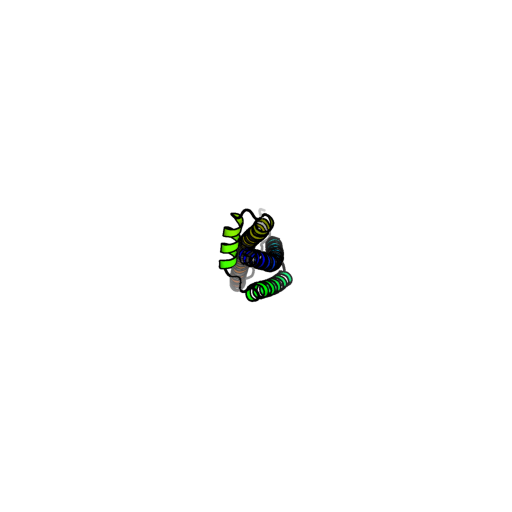00 64.62 153 ILE A O 1
ATOM 1166 N N . SER A 1 154 ? 35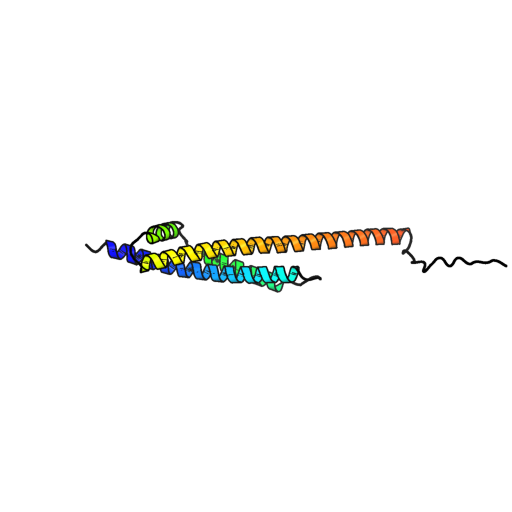.712 6.670 -36.179 1.00 57.34 154 SER A N 1
ATOM 1167 C CA . SER A 1 154 ? 36.291 7.855 -35.559 1.00 57.34 154 SER A CA 1
ATOM 1168 C C . SER A 1 154 ? 37.634 8.106 -36.237 1.00 57.34 154 SER A C 1
ATOM 1170 O O . SER A 1 154 ? 38.626 7.453 -35.918 1.00 57.34 154 SER A O 1
ATOM 1172 N N . HIS A 1 155 ? 37.676 9.016 -37.207 1.00 53.03 155 HIS A N 1
ATOM 1173 C CA . HIS A 1 155 ? 38.942 9.595 -37.621 1.00 53.03 155 HIS A CA 1
ATOM 1174 C C . HIS A 1 155 ? 39.473 10.377 -36.417 1.00 53.03 155 HIS A C 1
ATOM 1176 O O . HIS A 1 155 ? 38.985 11.463 -36.108 1.00 53.03 155 HIS A O 1
ATOM 1182 N N . GLU A 1 156 ? 40.422 9.781 -35.694 1.00 50.12 156 GLU A N 1
ATOM 1183 C CA . GLU A 1 156 ? 41.278 10.483 -34.744 1.00 50.12 156 GLU A CA 1
ATOM 1184 C C . GLU A 1 156 ? 42.007 11.579 -35.524 1.00 50.12 156 GLU A C 1
ATOM 1186 O O . GLU A 1 156 ? 43.024 11.325 -36.155 1.00 50.12 156 GLU A O 1
ATOM 1191 N N . SER A 1 157 ? 41.442 12.786 -35.493 1.00 50.31 157 SER A N 1
ATOM 1192 C CA . SER A 1 157 ? 41.995 14.036 -36.025 1.00 50.31 157 SER A CA 1
ATOM 1193 C C . SER A 1 157 ? 42.284 14.045 -37.542 1.00 50.31 157 SER A C 1
ATOM 1195 O O . SER A 1 157 ? 43.021 13.208 -38.060 1.00 50.31 157 SER A O 1
ATOM 1197 N N . PRO A 1 158 ? 41.801 15.038 -38.309 1.00 49.72 158 PRO A N 1
ATOM 1198 C CA . PRO A 1 158 ? 42.323 15.243 -39.650 1.00 49.72 158 PRO A CA 1
ATOM 1199 C C . PRO A 1 158 ? 43.779 15.705 -39.516 1.00 49.72 158 PRO A C 1
ATOM 1201 O O . PRO A 1 158 ? 44.048 16.857 -39.184 1.00 49.72 158 PRO A O 1
ATOM 1204 N N . SER A 1 159 ? 44.730 14.798 -39.749 1.00 53.28 159 SER A N 1
ATOM 1205 C CA . SER A 1 159 ? 46.125 15.166 -39.987 1.00 53.28 159 SER A CA 1
ATOM 1206 C C . SER A 1 159 ? 46.145 15.930 -41.314 1.00 53.28 159 SER A C 1
ATOM 1208 O O . SER A 1 159 ? 46.201 15.335 -42.395 1.00 53.28 159 SER A O 1
ATOM 1210 N N . PHE A 1 160 ? 46.023 17.254 -41.249 1.00 52.00 160 PHE A N 1
ATOM 1211 C CA . PHE A 1 160 ? 46.395 18.108 -42.365 1.00 52.00 160 PHE A CA 1
ATOM 1212 C C . PHE A 1 160 ? 47.892 17.892 -42.590 1.00 52.00 160 PHE A C 1
ATOM 1214 O O . PHE A 1 160 ? 48.724 18.347 -41.810 1.00 52.00 160 PHE A O 1
ATOM 1221 N N . MET A 1 161 ? 48.236 17.115 -43.619 1.00 50.12 161 MET A N 1
ATOM 1222 C CA . MET A 1 161 ? 49.600 17.076 -44.124 1.00 50.12 161 MET A CA 1
ATOM 1223 C C . MET A 1 161 ? 49.905 18.442 -44.737 1.00 50.12 161 MET A C 1
ATOM 1225 O O . MET A 1 161 ? 49.603 18.674 -45.908 1.00 50.12 161 MET A O 1
ATOM 1229 N N . ASP A 1 162 ? 50.530 19.321 -43.958 1.00 50.12 162 ASP A N 1
ATOM 1230 C CA . ASP A 1 162 ? 51.306 20.434 -44.496 1.00 50.12 162 ASP A CA 1
ATOM 1231 C C . ASP A 1 162 ? 52.508 19.846 -45.243 1.00 50.12 162 ASP A C 1
ATOM 1233 O O . ASP A 1 162 ? 53.579 19.592 -44.694 1.00 50.12 162 ASP A O 1
ATOM 1237 N N . LYS A 1 163 ? 52.310 19.577 -46.533 1.00 53.53 163 LYS A N 1
ATOM 1238 C CA . LYS A 1 163 ? 53.409 19.528 -47.491 1.00 53.53 163 LYS A CA 1
ATOM 1239 C C . LYS A 1 163 ? 53.596 20.941 -48.025 1.00 53.53 163 LYS A C 1
ATOM 1241 O O . LYS A 1 163 ? 52.944 21.316 -48.996 1.00 53.53 163 LYS A O 1
ATOM 1246 N N . GLN A 1 164 ? 54.505 21.697 -47.423 1.00 47.75 164 GLN A N 1
ATOM 1247 C CA . GLN A 1 164 ? 55.189 22.769 -48.137 1.00 47.75 164 GLN A CA 1
ATOM 1248 C C . GLN A 1 164 ? 56.685 22.464 -48.161 1.00 47.75 164 GLN A C 1
ATOM 1250 O O . GLN A 1 164 ? 57.316 22.267 -47.124 1.00 47.75 164 GLN A O 1
ATOM 1255 N N . GLN A 1 165 ? 57.163 22.300 -49.396 1.00 43.44 165 GLN A N 1
ATOM 1256 C CA . GLN A 1 165 ? 58.563 22.247 -49.803 1.00 43.44 165 GLN A CA 1
ATOM 1257 C C . GLN A 1 165 ? 59.213 23.621 -49.665 1.00 43.44 165 GLN A C 1
ATOM 1259 O O . GLN A 1 165 ? 58.479 24.623 -49.822 1.00 43.44 165 GLN A O 1
#

Foldseek 3Di:
DPVVVVVLVVLLVVLVVLLVLLVQLLVLLVQLLVLLVVLLVQLPDPDDGDCPVSVVSNVVSVVVNVVSVVVDPDDPVSLVVLVVQCPDPDPSSVVSSVSNVVSVVSSVVSVVSSVVSVVSSVVSVVVVVVVVVVVVVVVVVQVVCCVVPNHPDPPPDDPPPPPDD

pLDDT: mean 85.94, std 14.18, range [40.69, 97.25]